Protein AF-M0NWG0-F1 (afdb_monomer_lite)

Secondary structure (DSSP, 8-state):
-EEEEE-TTSSEEEEEEE-TTS-EEEEEEE---SSS--EEEEEEESSHHHHHHHHHHHHHHHT--

Organism: NCBI:txid1230456

Foldseek 3Di:
DKDKWAAPVRQKIWIWDADPVQKIKIWIWGNDPDPDDTDIDMDIGNDPVVSVVVSVVVCVVVVID

Sequence (65 aa):
MITEWERSDGYATVRVRERGDGGFVARLDVMEQADDESAYERERFDEREAALDRAAAWREERNID

InterPro domains:
  IPR055965 Protein of unknown function DUF7543 [PF24399] (2-61)

Structure (mmCIF, N/CA/C/O backbone):
data_AF-M0NWG0-F1
#
_entry.id   AF-M0NWG0-F1
#
loop_
_atom_site.group_PDB
_atom_site.id
_atom_site.type_symbol
_atom_site.label_atom_id
_atom_site.label_alt_id
_atom_site.label_comp_id
_atom_site.label_asym_id
_atom_site.label_entity_id
_atom_site.label_seq_id
_atom_site.pdbx_PDB_ins_code
_atom_site.Cartn_x
_atom_site.Cartn_y
_atom_site.Cartn_z
_atom_site.occupancy
_atom_site.B_iso_or_equiv
_atom_site.auth_seq_id
_atom_site.auth_comp_id
_atom_site.auth_asym_id
_atom_site.auth_atom_id
_atom_site.pdbx_PDB_model_num
ATOM 1 N N . MET A 1 1 ? -1.252 6.881 8.385 1.00 86.12 1 MET A N 1
ATOM 2 C CA . MET A 1 1 ? -0.005 6.117 8.130 1.00 86.12 1 MET A CA 1
ATOM 3 C C . MET A 1 1 ? 0.262 5.952 6.627 1.00 86.12 1 MET A C 1
ATOM 5 O O . MET A 1 1 ? -0.686 5.988 5.847 1.00 86.12 1 MET A O 1
ATOM 9 N N . ILE A 1 2 ? 1.527 5.798 6.213 1.00 93.69 2 ILE A N 1
ATOM 10 C CA . ILE A 1 2 ? 1.944 5.475 4.833 1.00 93.69 2 ILE A CA 1
ATOM 11 C C . ILE A 1 2 ? 2.812 4.207 4.839 1.00 93.69 2 ILE A C 1
ATOM 13 O O . ILE A 1 2 ? 3.623 4.026 5.745 1.00 93.69 2 ILE A O 1
ATOM 17 N N . THR A 1 3 ? 2.634 3.345 3.842 1.00 95.94 3 THR A N 1
ATOM 18 C CA . THR A 1 3 ? 3.526 2.228 3.513 1.00 95.94 3 THR A CA 1
ATOM 19 C C . THR A 1 3 ? 3.809 2.277 2.013 1.00 95.94 3 THR A C 1
ATOM 21 O O . THR A 1 3 ? 2.891 2.521 1.233 1.00 95.94 3 THR A O 1
ATOM 24 N N . GLU A 1 4 ? 5.064 2.127 1.613 1.00 96.94 4 GLU A N 1
ATOM 25 C CA . GLU A 1 4 ? 5.510 2.307 0.232 1.00 96.94 4 GLU A CA 1
ATOM 26 C C . GLU A 1 4 ? 6.593 1.285 -0.101 1.00 96.94 4 GLU A C 1
ATOM 28 O O . GLU A 1 4 ? 7.380 0.917 0.772 1.00 96.94 4 GLU A O 1
ATOM 33 N N . TRP A 1 5 ? 6.584 0.841 -1.353 1.00 97.31 5 TRP A N 1
ATOM 34 C CA . TRP A 1 5 ? 7.494 -0.133 -1.934 1.00 97.31 5 TRP A CA 1
ATOM 35 C C . TRP A 1 5 ? 7.889 0.328 -3.327 1.00 97.31 5 TRP A C 1
ATOM 37 O O . TRP A 1 5 ? 7.058 0.865 -4.063 1.00 97.31 5 TRP A O 1
ATOM 47 N N . GLU A 1 6 ? 9.135 0.088 -3.699 1.00 94.88 6 GLU A N 1
ATOM 48 C CA . GLU A 1 6 ? 9.690 0.489 -4.985 1.00 94.88 6 GLU A CA 1
ATOM 49 C C . GLU A 1 6 ? 10.441 -0.689 -5.602 1.00 94.88 6 GLU A C 1
ATOM 51 O O . GLU A 1 6 ? 11.127 -1.442 -4.910 1.00 94.88 6 GLU A O 1
ATOM 56 N N . ARG A 1 7 ? 10.289 -0.872 -6.915 1.00 93.56 7 ARG A N 1
ATOM 57 C CA . ARG A 1 7 ? 11.054 -1.859 -7.673 1.00 93.56 7 ARG A CA 1
ATOM 58 C C . ARG A 1 7 ? 12.515 -1.446 -7.688 1.00 93.56 7 ARG A C 1
ATOM 60 O O . ARG A 1 7 ? 12.822 -0.266 -7.796 1.00 93.56 7 ARG A O 1
ATOM 67 N N . SER A 1 8 ? 13.430 -2.409 -7.674 1.00 91.69 8 SER A N 1
ATOM 68 C CA . SER A 1 8 ? 14.870 -2.122 -7.589 1.00 91.69 8 SER A CA 1
ATOM 69 C C . SER A 1 8 ? 15.436 -1.278 -8.740 1.00 91.69 8 SER A C 1
ATOM 71 O O . SER A 1 8 ? 16.545 -0.766 -8.626 1.00 91.69 8 SER A O 1
ATOM 73 N N . ASP A 1 9 ? 14.711 -1.146 -9.850 1.00 87.75 9 ASP A N 1
ATOM 74 C CA . ASP A 1 9 ? 15.093 -0.304 -10.984 1.00 87.75 9 ASP A CA 1
ATOM 75 C C . ASP A 1 9 ? 14.502 1.117 -10.942 1.00 87.75 9 ASP A C 1
ATOM 77 O O . ASP A 1 9 ? 14.779 1.910 -11.840 1.00 87.75 9 ASP A O 1
ATOM 81 N N . GLY A 1 10 ? 13.713 1.451 -9.915 1.00 88.81 10 GLY A N 1
ATOM 82 C CA . GLY A 1 10 ? 13.107 2.771 -9.720 1.00 88.81 10 GLY A CA 1
ATOM 83 C C . GLY A 1 10 ? 11.952 3.098 -10.671 1.00 88.81 10 GLY A C 1
ATOM 84 O O . GLY A 1 10 ? 11.477 4.232 -10.684 1.00 88.81 10 GLY A O 1
ATOM 85 N N . TYR A 1 11 ? 11.487 2.139 -11.478 1.00 88.81 11 TYR A N 1
ATOM 86 C CA . TYR A 1 11 ? 10.440 2.373 -12.478 1.00 88.81 11 TYR A CA 1
ATOM 87 C C . TYR A 1 11 ? 9.050 1.930 -12.039 1.00 88.81 11 TYR A C 1
ATOM 89 O O . TYR A 1 11 ? 8.096 2.142 -12.780 1.00 88.81 11 TYR A O 1
ATOM 97 N N . ALA A 1 12 ? 8.899 1.328 -10.861 1.00 92.00 12 ALA A N 1
ATOM 98 C CA . ALA A 1 12 ? 7.584 0.998 -10.337 1.00 92.00 12 ALA A CA 1
ATOM 99 C C . ALA A 1 12 ? 7.500 1.240 -8.834 1.00 92.00 12 ALA A C 1
ATOM 101 O O . ALA A 1 12 ? 8.379 0.824 -8.082 1.00 92.00 12 ALA A O 1
ATOM 102 N N . THR A 1 13 ? 6.413 1.864 -8.395 1.00 94.75 13 THR A N 1
ATOM 103 C CA . THR A 1 13 ? 6.151 2.158 -6.987 1.00 94.75 13 THR A CA 1
ATOM 104 C C . THR A 1 13 ? 4.741 1.720 -6.622 1.00 94.75 13 THR A C 1
ATOM 106 O O . THR A 1 13 ? 3.770 2.058 -7.303 1.00 94.75 13 THR A O 1
ATOM 109 N N . VAL A 1 14 ? 4.608 1.019 -5.498 1.00 96.69 14 VAL A N 1
ATOM 110 C CA . VAL A 1 14 ? 3.322 0.731 -4.860 1.00 96.69 14 VAL A CA 1
ATOM 111 C C . VAL A 1 14 ? 3.253 1.474 -3.540 1.00 96.69 14 VAL A C 1
ATOM 113 O O . VAL A 1 14 ? 4.181 1.441 -2.738 1.00 96.69 14 VAL A O 1
ATOM 116 N N . ARG A 1 15 ? 2.128 2.135 -3.275 1.00 97.69 15 ARG A N 1
ATOM 117 C CA . ARG A 1 15 ? 1.929 2.897 -2.042 1.00 97.69 15 ARG A CA 1
ATOM 118 C C . ARG A 1 15 ? 0.550 2.671 -1.463 1.00 97.69 15 ARG A C 1
ATOM 120 O O . ARG A 1 15 ? -0.454 2.873 -2.141 1.00 97.69 15 ARG A O 1
ATOM 127 N N . VAL A 1 16 ? 0.505 2.394 -0.165 1.00 97.56 16 VAL A N 1
ATOM 128 C CA . VAL A 1 16 ? -0.707 2.405 0.650 1.00 97.56 16 VAL A CA 1
ATOM 129 C C . VAL A 1 16 ? -0.683 3.602 1.593 1.00 97.56 16 VAL A C 1
ATOM 131 O O . VAL A 1 16 ? 0.285 3.836 2.318 1.00 97.56 16 VAL A O 1
ATOM 134 N N . ARG A 1 17 ? -1.762 4.384 1.610 1.00 97.19 17 ARG A N 1
ATOM 135 C CA . ARG A 1 17 ? -1.945 5.472 2.580 1.00 97.19 17 ARG A CA 1
ATOM 136 C C . ARG A 1 17 ? -3.301 5.402 3.254 1.00 97.19 17 ARG A C 1
ATOM 138 O O . ARG A 1 17 ? -4.315 5.188 2.598 1.00 97.19 17 ARG A O 1
ATOM 145 N N . GLU A 1 18 ? -3.304 5.682 4.543 1.00 95.75 18 GLU A N 1
ATOM 146 C CA . GLU A 1 18 ? -4.510 5.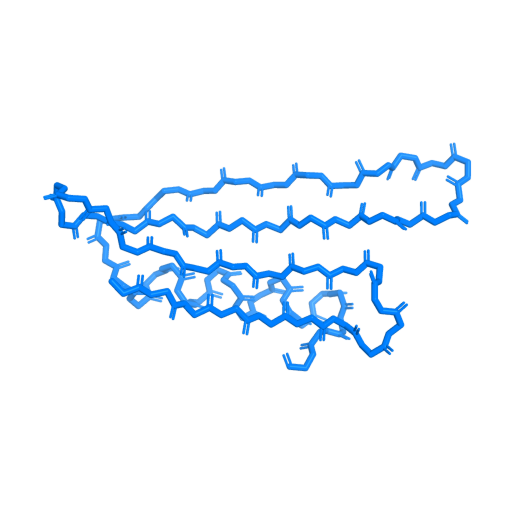976 5.311 1.00 95.75 18 GLU A CA 1
ATOM 147 C C . GLU A 1 18 ? -5.006 7.395 4.999 1.00 95.75 18 GLU A C 1
ATOM 149 O O . GLU A 1 18 ? -4.217 8.310 4.720 1.00 95.75 18 GLU A O 1
ATOM 154 N N . ARG A 1 19 ? -6.319 7.583 5.036 1.00 92.56 19 ARG A N 1
ATOM 155 C CA . ARG A 1 19 ? -6.999 8.866 4.871 1.00 92.56 19 ARG A CA 1
ATOM 156 C C . ARG A 1 19 ? -7.468 9.409 6.215 1.00 92.56 19 ARG A C 1
ATOM 158 O O . ARG A 1 19 ? -7.638 8.662 7.168 1.00 92.56 19 ARG A O 1
ATOM 165 N N . GLY A 1 20 ? -7.737 10.713 6.269 1.00 90.62 20 GLY A N 1
ATOM 166 C CA . GLY A 1 20 ? -8.279 11.353 7.476 1.00 90.62 20 GLY A CA 1
ATOM 167 C C . GLY A 1 20 ? -9.673 10.847 7.869 1.00 90.62 20 GLY A C 1
ATOM 168 O O . GLY A 1 20 ? -10.064 10.976 9.020 1.00 90.62 20 GLY A O 1
ATOM 169 N N . ASP A 1 21 ? -10.394 10.254 6.919 1.00 89.50 21 ASP A N 1
ATOM 170 C CA . ASP A 1 21 ? -11.699 9.605 7.071 1.00 89.50 21 ASP A CA 1
ATOM 171 C C . ASP A 1 21 ? -11.632 8.143 7.565 1.00 89.50 21 ASP A C 1
ATOM 173 O O . ASP A 1 21 ? -12.671 7.508 7.709 1.00 89.50 21 ASP A O 1
ATOM 177 N N . GLY A 1 22 ? -10.440 7.604 7.846 1.00 89.69 22 GLY A N 1
ATOM 178 C CA . GLY A 1 22 ? -10.253 6.234 8.351 1.00 89.69 22 GLY A CA 1
ATOM 179 C C . GLY A 1 22 ? -10.139 5.150 7.272 1.00 89.69 22 GLY A C 1
ATOM 180 O O . GLY A 1 22 ? -9.778 4.024 7.591 1.00 89.69 22 GLY A O 1
ATOM 181 N N . GLY A 1 23 ? -10.382 5.484 5.999 1.00 94.56 23 GLY A N 1
ATOM 182 C CA . GLY A 1 23 ? -10.168 4.578 4.865 1.00 94.56 23 GLY A CA 1
ATOM 183 C C . GLY A 1 23 ? -8.727 4.565 4.342 1.00 94.56 23 GLY A C 1
ATOM 184 O O . GLY A 1 23 ? -7.874 5.360 4.742 1.00 94.56 23 GLY A O 1
ATOM 185 N N . PHE A 1 24 ? -8.457 3.702 3.368 1.00 97.38 24 PHE A N 1
ATOM 186 C CA . PHE A 1 24 ? -7.140 3.462 2.781 1.00 97.38 24 PHE A CA 1
ATOM 187 C C . PHE A 1 24 ? -7.148 3.637 1.258 1.00 97.38 24 PHE A C 1
ATOM 189 O O . PHE A 1 24 ? -8.176 3.563 0.583 1.00 97.38 24 PHE A O 1
ATOM 196 N N . VAL A 1 25 ? -5.978 3.932 0.694 1.00 97.44 25 VAL A N 1
ATOM 197 C CA . VAL A 1 25 ? -5.755 4.021 -0.755 1.00 97.44 25 VAL A CA 1
ATOM 198 C C . VAL A 1 25 ? -4.512 3.252 -1.109 1.00 97.44 25 VAL A C 1
ATOM 200 O O . VAL A 1 25 ? -3.456 3.597 -0.582 1.00 97.44 25 VAL A O 1
ATOM 203 N N . ALA A 1 26 ? -4.635 2.313 -2.038 1.00 97.06 26 ALA A N 1
ATOM 204 C CA . ALA A 1 26 ? -3.506 1.696 -2.713 1.00 97.06 26 ALA A CA 1
ATOM 205 C C . ALA A 1 26 ? -3.308 2.384 -4.076 1.00 97.06 26 ALA A C 1
ATOM 207 O O . ALA A 1 26 ? -4.280 2.711 -4.763 1.00 97.06 26 ALA A O 1
ATOM 208 N N . ARG A 1 27 ? -2.060 2.656 -4.451 1.00 97.62 27 ARG A N 1
ATOM 209 C CA . ARG A 1 27 ? -1.675 3.196 -5.759 1.00 97.62 27 ARG A CA 1
ATOM 210 C C . ARG A 1 27 ? -0.513 2.386 -6.318 1.00 97.62 27 ARG A C 1
ATOM 212 O O . ARG A 1 27 ? 0.416 2.115 -5.562 1.00 97.62 27 ARG A O 1
ATOM 219 N N . LEU A 1 28 ? -0.566 2.093 -7.610 1.00 95.31 28 LEU A N 1
ATOM 220 C CA . LEU A 1 28 ? 0.540 1.593 -8.418 1.00 95.31 28 LEU A CA 1
ATOM 221 C C . LEU A 1 28 ? 0.905 2.670 -9.443 1.00 95.31 28 LEU A C 1
ATOM 223 O O . LEU A 1 28 ? 0.027 3.263 -10.075 1.00 95.31 28 LEU A O 1
ATOM 227 N N . ASP A 1 29 ? 2.195 2.938 -9.567 1.00 93.62 29 ASP A N 1
ATOM 228 C CA . ASP A 1 29 ? 2.771 3.862 -10.536 1.00 93.62 29 ASP A CA 1
ATOM 229 C C . ASP A 1 29 ? 3.906 3.130 -11.255 1.00 93.62 29 ASP A C 1
ATOM 231 O O .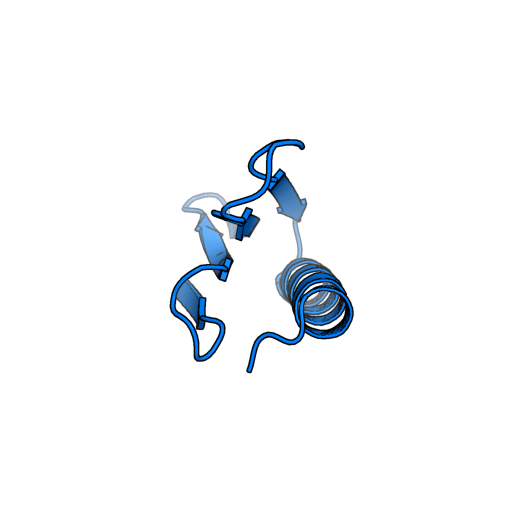 ASP A 1 29 ? 4.868 2.739 -10.598 1.00 93.62 29 ASP A O 1
ATOM 235 N N . VAL A 1 30 ? 3.765 2.869 -12.557 1.00 90.06 30 VAL A N 1
ATOM 236 C CA . VAL A 1 30 ? 4.776 2.192 -13.380 1.00 90.06 30 VAL A CA 1
ATOM 237 C C . VAL A 1 30 ? 5.185 3.103 -14.529 1.00 90.06 30 VAL A C 1
ATOM 239 O O . VAL A 1 30 ? 4.406 3.402 -15.435 1.00 90.06 30 VAL A O 1
ATOM 242 N N . MET A 1 31 ? 6.447 3.498 -14.509 1.00 84.69 31 MET A N 1
ATOM 243 C CA . MET A 1 31 ? 7.134 4.248 -15.548 1.00 84.69 31 MET A CA 1
ATOM 244 C C . MET A 1 31 ? 7.898 3.273 -16.458 1.00 84.69 31 MET A C 1
ATOM 246 O O . MET A 1 31 ? 9.121 3.302 -16.516 1.00 84.69 31 MET A O 1
ATOM 250 N N . GLU A 1 32 ? 7.224 2.348 -17.137 1.00 69.75 32 GLU A N 1
ATOM 251 C CA . GLU A 1 32 ? 7.927 1.442 -18.054 1.00 69.75 32 GLU A CA 1
ATOM 252 C C . GLU A 1 32 ? 8.398 2.220 -19.299 1.00 69.75 32 GLU A C 1
ATOM 254 O O . GLU A 1 32 ? 7.600 2.865 -19.976 1.00 69.75 32 GLU A O 1
ATOM 259 N N . GLN A 1 33 ? 9.705 2.206 -19.593 1.00 60.72 33 GLN A N 1
ATOM 260 C CA . GLN A 1 33 ? 10.254 2.739 -20.848 1.00 60.72 33 GLN A CA 1
ATOM 261 C C . GLN A 1 33 ? 10.031 1.729 -21.985 1.00 60.72 33 GLN A C 1
ATOM 263 O O . GLN A 1 33 ? 10.966 1.058 -22.419 1.00 60.72 33 GLN A O 1
ATOM 268 N N . ALA A 1 34 ? 8.799 1.599 -22.462 1.00 53.81 34 ALA A N 1
ATOM 269 C CA . ALA A 1 34 ? 8.487 0.914 -23.713 1.00 53.81 34 ALA A CA 1
ATOM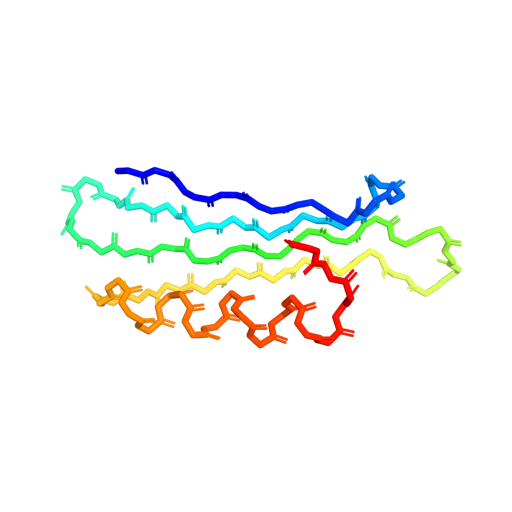 270 C C . ALA A 1 34 ? 7.349 1.655 -24.429 1.00 53.81 34 ALA A C 1
ATOM 272 O O . ALA A 1 34 ? 6.593 2.383 -23.793 1.00 53.81 34 ALA A O 1
ATOM 273 N N . ASP A 1 35 ? 7.240 1.492 -25.750 1.00 53.88 35 ASP A N 1
ATOM 274 C CA . ASP A 1 35 ? 6.264 2.183 -26.612 1.00 53.88 35 ASP A CA 1
ATOM 275 C C . ASP A 1 35 ? 4.779 1.958 -26.230 1.00 53.88 35 ASP A C 1
ATOM 277 O O . ASP A 1 35 ? 3.905 2.660 -26.737 1.00 53.88 35 ASP A O 1
ATOM 281 N N . ASP A 1 36 ? 4.495 1.045 -25.296 1.00 52.12 36 ASP A N 1
ATOM 282 C CA . ASP A 1 36 ? 3.172 0.756 -24.743 1.00 52.12 36 ASP A CA 1
ATOM 283 C C . ASP A 1 36 ? 3.093 1.170 -23.257 1.00 52.12 36 ASP A C 1
ATOM 285 O O . ASP A 1 36 ? 3.366 0.396 -22.347 1.00 52.12 36 ASP A O 1
ATOM 289 N N . GLU A 1 37 ? 2.714 2.435 -23.062 1.00 55.97 37 GLU A N 1
ATOM 290 C CA . GLU A 1 37 ? 1.965 3.018 -21.934 1.00 55.97 37 GLU A CA 1
ATOM 291 C C . GLU A 1 37 ? 2.480 2.843 -20.481 1.00 55.97 37 GLU A C 1
ATOM 293 O O . GLU A 1 37 ? 2.531 1.764 -19.896 1.00 55.97 37 GLU A O 1
ATOM 298 N N . SER A 1 38 ? 2.728 3.979 -19.815 1.00 68.94 38 SER A N 1
ATOM 299 C CA . SER A 1 38 ? 2.877 4.054 -18.356 1.00 68.94 38 SER A CA 1
ATOM 300 C C . SER A 1 38 ? 1.608 3.564 -17.646 1.00 68.94 38 SER A C 1
ATOM 302 O O . SER A 1 38 ? 0.530 4.114 -17.886 1.00 68.94 38 SER A O 1
ATOM 304 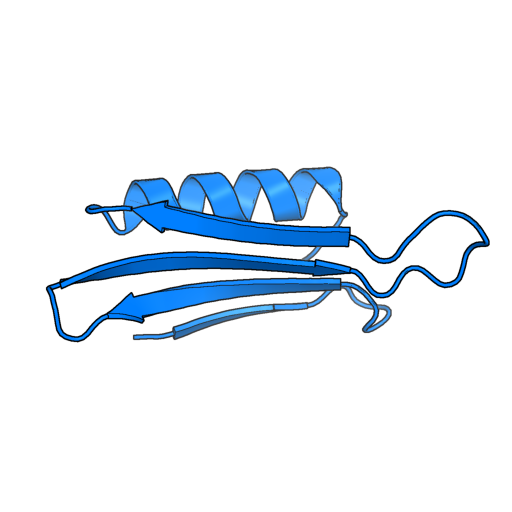N N . ALA A 1 39 ? 1.722 2.603 -16.726 1.00 81.44 39 ALA A N 1
ATOM 305 C CA . ALA A 1 39 ? 0.569 2.088 -15.989 1.00 81.44 39 ALA A CA 1
ATOM 306 C C . ALA A 1 39 ? 0.344 2.866 -14.684 1.00 81.44 39 ALA A C 1
ATOM 308 O O . ALA A 1 39 ? 1.221 2.957 -13.825 1.00 81.44 39 ALA A O 1
ATOM 309 N N . TYR A 1 40 ? -0.867 3.401 -14.521 1.00 88.44 40 TYR A N 1
ATOM 310 C CA . TYR A 1 40 ? -1.318 4.059 -13.299 1.00 88.44 40 TYR A CA 1
ATOM 311 C C . TYR A 1 40 ? -2.593 3.392 -12.790 1.00 88.44 40 TYR A C 1
ATOM 313 O O . TYR A 1 40 ? -3.627 3.426 -13.459 1.00 88.44 40 TYR A O 1
ATOM 321 N N . GLU A 1 41 ? -2.556 2.867 -11.567 1.00 92.88 41 GLU A N 1
ATOM 322 C CA . GLU A 1 41 ? -3.737 2.304 -10.910 1.00 92.88 41 GLU A CA 1
ATOM 323 C C . GLU A 1 41 ? -3.922 2.890 -9.511 1.00 92.88 41 GLU A C 1
ATOM 325 O O . GLU A 1 41 ? -2.972 3.190 -8.781 1.00 92.88 41 GLU A O 1
ATOM 330 N N . ARG A 1 42 ? -5.184 3.078 -9.118 1.00 95.56 42 ARG A N 1
ATOM 331 C CA . ARG A 1 42 ? -5.545 3.622 -7.808 1.00 95.56 42 ARG A CA 1
ATOM 332 C C . ARG A 1 42 ? -6.860 3.046 -7.319 1.00 95.56 42 ARG A C 1
ATOM 334 O O . ARG A 1 42 ? -7.905 3.282 -7.922 1.00 95.56 42 ARG A O 1
ATOM 341 N N . GLU A 1 43 ? -6.827 2.474 -6.124 1.00 96.94 43 GLU A N 1
ATOM 342 C CA . GLU A 1 43 ? -7.988 1.852 -5.491 1.00 96.94 43 GLU A CA 1
ATOM 343 C C . GLU A 1 43 ? -8.183 2.339 -4.054 1.00 96.94 43 GLU A C 1
ATOM 345 O O . GLU A 1 43 ? -7.255 2.826 -3.401 1.00 96.94 43 GLU A O 1
ATOM 350 N N . ARG A 1 44 ? -9.433 2.301 -3.586 1.00 97.00 44 ARG A N 1
ATOM 351 C CA . ARG A 1 44 ? -9.842 2.775 -2.259 1.00 97.00 44 ARG A CA 1
ATOM 352 C C . ARG A 1 44 ? -10.447 1.616 -1.489 1.00 97.00 44 ARG A C 1
ATOM 354 O O . ARG A 1 44 ? -11.225 0.867 -2.064 1.00 97.00 44 ARG A O 1
ATOM 361 N N . PHE A 1 45 ? -10.143 1.548 -0.203 1.00 96.62 45 PHE A N 1
ATOM 362 C CA . PHE A 1 45 ? -10.592 0.481 0.680 1.00 96.62 45 PHE A CA 1
ATOM 363 C C . PHE A 1 45 ? -11.035 1.075 2.008 1.00 96.62 45 PHE A C 1
ATOM 365 O O . PHE A 1 45 ? -10.464 2.070 2.453 1.00 96.62 45 PHE A O 1
ATOM 372 N N . ASP A 1 46 ? -12.020 0.459 2.646 1.00 95.62 46 ASP A N 1
ATOM 373 C CA . ASP A 1 46 ? -12.413 0.822 4.010 1.00 95.62 46 ASP A CA 1
ATOM 374 C C . ASP A 1 46 ? -11.480 0.173 5.044 1.00 95.62 46 ASP A C 1
ATOM 376 O O . ASP A 1 46 ? -11.253 0.718 6.121 1.00 95.62 46 ASP A O 1
ATOM 380 N N . GLU A 1 47 ? -10.857 -0.952 4.682 1.00 95.06 47 GLU A N 1
ATOM 381 C CA . GLU A 1 47 ? -9.999 -1.747 5.557 1.00 95.06 47 GLU A CA 1
ATOM 382 C C . GLU A 1 47 ? -8.534 -1.708 5.115 1.00 95.06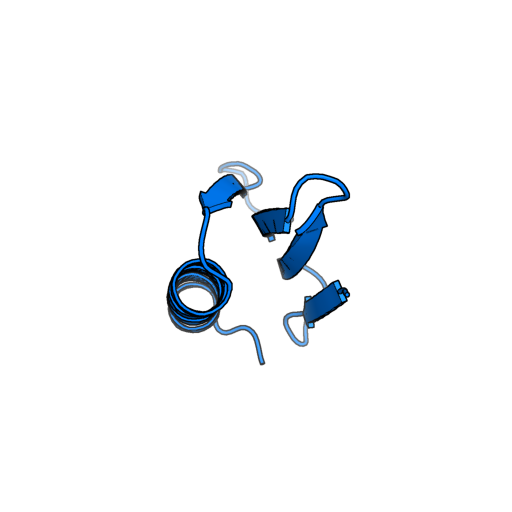 47 GLU A C 1
ATOM 384 O O . GLU A 1 47 ? -8.207 -1.762 3.924 1.00 95.06 47 GLU A O 1
ATOM 389 N N . ARG A 1 48 ? -7.625 -1.642 6.097 1.00 94.56 48 ARG A N 1
ATOM 390 C CA . ARG A 1 48 ? -6.179 -1.621 5.842 1.00 94.56 48 ARG A CA 1
ATOM 391 C C . ARG A 1 48 ? -5.703 -2.905 5.177 1.00 94.56 48 ARG A C 1
ATOM 393 O O . ARG A 1 48 ? -4.859 -2.837 4.293 1.00 94.56 48 ARG A O 1
ATOM 400 N N . GLU A 1 49 ? -6.210 -4.044 5.640 1.00 96.19 49 GLU A N 1
ATOM 401 C CA . GLU A 1 49 ? -5.825 -5.371 5.156 1.00 96.19 49 GLU A CA 1
ATOM 402 C C . GLU A 1 49 ? -6.131 -5.510 3.663 1.00 96.19 49 GLU A C 1
ATOM 404 O O . GLU A 1 49 ? -5.215 -5.744 2.888 1.00 96.19 49 GLU A O 1
ATOM 409 N N . ALA A 1 50 ? -7.344 -5.149 3.233 1.00 96.81 50 ALA A N 1
ATOM 410 C CA . ALA A 1 50 ? -7.714 -5.146 1.818 1.00 96.81 50 ALA A CA 1
ATOM 411 C C . ALA A 1 50 ? -6.806 -4.248 0.951 1.00 96.81 50 ALA A C 1
ATOM 413 O O . ALA A 1 50 ? -6.426 -4.616 -0.162 1.00 96.81 50 ALA A O 1
ATOM 414 N N . ALA A 1 51 ? -6.405 -3.077 1.463 1.00 96.94 51 ALA A N 1
ATOM 415 C CA . ALA A 1 51 ? -5.465 -2.208 0.754 1.00 96.94 51 ALA A CA 1
ATOM 416 C C . ALA A 1 51 ? -4.060 -2.819 0.639 1.00 96.94 51 ALA A C 1
ATOM 418 O O . ALA A 1 51 ? -3.367 -2.584 -0.353 1.00 96.94 51 ALA A O 1
ATOM 419 N N . LEU A 1 52 ? -3.630 -3.576 1.650 1.00 96.88 52 LEU A N 1
ATOM 420 C CA . LEU A 1 52 ? -2.352 -4.280 1.645 1.00 96.88 52 LEU A CA 1
ATOM 421 C C . LEU A 1 52 ? -2.375 -5.509 0.745 1.00 96.88 52 LE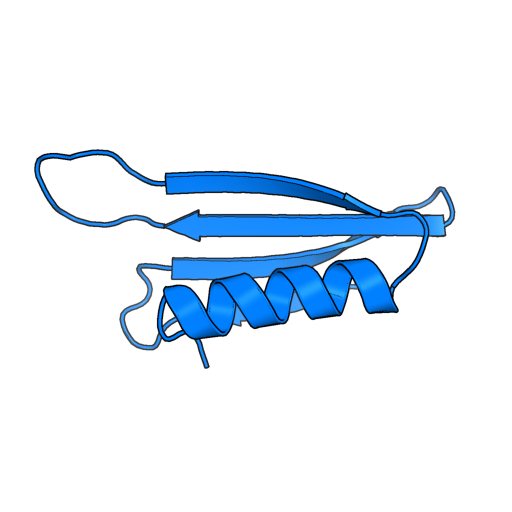U A C 1
ATOM 423 O O . LEU A 1 52 ? -1.398 -5.721 0.037 1.00 96.88 52 LEU A O 1
ATOM 427 N N . ASP A 1 53 ? -3.471 -6.260 0.717 1.00 97.75 53 ASP A N 1
ATOM 428 C CA . ASP A 1 53 ? -3.632 -7.405 -0.181 1.00 97.75 53 ASP A CA 1
ATOM 429 C C . ASP A 1 53 ? -3.570 -6.955 -1.636 1.00 97.75 53 ASP A C 1
ATOM 431 O O . ASP A 1 53 ? -2.858 -7.545 -2.453 1.00 97.75 53 ASP A O 1
ATOM 435 N N . ARG A 1 54 ? -4.237 -5.839 -1.963 1.00 97.56 54 ARG A N 1
ATOM 436 C CA . ARG A 1 54 ? -4.144 -5.277 -3.311 1.00 97.56 54 ARG A CA 1
ATOM 437 C C . ARG A 1 54 ? -2.730 -4.811 -3.644 1.00 97.56 54 ARG A C 1
ATOM 439 O O . ARG A 1 54 ? -2.247 -5.061 -4.746 1.00 97.56 54 ARG A O 1
ATOM 446 N N . ALA A 1 55 ? -2.056 -4.167 -2.691 1.00 96.75 55 ALA A N 1
ATOM 447 C CA . ALA A 1 55 ? -0.661 -3.779 -2.854 1.00 96.75 55 ALA A CA 1
ATOM 448 C C . ALA A 1 55 ? 0.252 -4.999 -3.059 1.00 96.75 55 ALA A C 1
ATOM 450 O O . ALA A 1 55 ? 1.119 -4.954 -3.924 1.00 96.75 55 ALA A O 1
ATOM 451 N N . ALA A 1 56 ? 0.040 -6.091 -2.323 1.00 96.81 56 ALA A N 1
ATOM 452 C CA . ALA A 1 56 ? 0.792 -7.333 -2.474 1.00 96.81 56 ALA A CA 1
ATOM 453 C C . ALA A 1 56 ? 0.582 -7.959 -3.860 1.00 96.81 56 ALA A C 1
ATOM 455 O O . ALA A 1 56 ? 1.558 -8.348 -4.495 1.00 96.81 56 ALA A O 1
ATOM 456 N N . ALA A 1 57 ? -0.654 -7.969 -4.368 1.00 96.94 57 ALA A N 1
ATOM 457 C CA . ALA A 1 57 ? -0.951 -8.457 -5.714 1.00 96.94 57 ALA A CA 1
ATOM 458 C C . ALA A 1 57 ? -0.204 -7.660 -6.800 1.00 96.94 57 ALA A C 1
ATOM 460 O O . ALA A 1 57 ? 0.415 -8.249 -7.683 1.00 96.94 57 ALA A O 1
ATOM 461 N N . TRP A 1 58 ? -0.199 -6.324 -6.719 1.00 95.88 58 TRP A N 1
ATOM 462 C CA . TRP A 1 58 ? 0.589 -5.501 -7.646 1.00 95.88 58 TRP A CA 1
ATOM 463 C C . TRP A 1 58 ? 2.088 -5.730 -7.501 1.00 95.88 58 TRP A C 1
ATOM 465 O O . TRP A 1 58 ? 2.808 -5.747 -8.499 1.00 95.88 58 TRP A O 1
ATOM 475 N N . ARG A 1 59 ? 2.569 -5.897 -6.267 1.00 94.75 59 ARG A N 1
ATOM 476 C CA . ARG A 1 59 ? 3.983 -6.163 -6.017 1.00 94.75 59 ARG A CA 1
ATOM 477 C C . ARG A 1 59 ? 4.427 -7.486 -6.629 1.00 94.75 59 ARG A C 1
ATOM 479 O O . ARG A 1 59 ? 5.494 -7.528 -7.231 1.00 94.75 59 ARG A O 1
ATOM 486 N N . GLU A 1 60 ? 3.604 -8.525 -6.540 1.00 94.69 60 GLU A N 1
ATOM 487 C CA . GLU A 1 60 ? 3.868 -9.814 -7.181 1.00 94.69 60 GLU A CA 1
ATOM 488 C C . GLU A 1 60 ? 3.861 -9.693 -8.712 1.00 94.69 60 GLU A C 1
ATOM 490 O O . GLU A 1 60 ? 4.833 -10.075 -9.361 1.00 94.69 60 GLU A O 1
ATOM 495 N N . GLU A 1 61 ? 2.825 -9.077 -9.291 1.00 91.75 61 GLU A N 1
ATOM 496 C CA . GLU A 1 61 ? 2.705 -8.904 -10.747 1.00 91.75 61 GLU A CA 1
ATOM 497 C C . GLU A 1 61 ? 3.879 -8.109 -11.339 1.00 91.75 61 GLU A C 1
ATOM 499 O O . GLU A 1 61 ? 4.396 -8.431 -12.411 1.00 91.75 61 GLU A O 1
ATOM 504 N N . ARG A 1 62 ? 4.325 -7.065 -10.632 1.00 89.06 62 ARG A N 1
ATOM 505 C CA . ARG A 1 62 ? 5.343 -6.121 -11.114 1.00 89.06 62 ARG A CA 1
ATOM 506 C C . ARG A 1 62 ? 6.743 -6.378 -10.561 1.00 89.06 62 ARG A C 1
ATOM 508 O O . ARG A 1 62 ? 7.649 -5.610 -10.882 1.00 89.06 62 ARG A O 1
ATOM 515 N N . ASN A 1 63 ? 6.934 -7.465 -9.807 1.00 91.00 63 ASN A N 1
ATOM 516 C CA . ASN A 1 63 ? 8.198 -7.836 -9.160 1.00 91.00 63 ASN A CA 1
ATOM 517 C C . ASN A 1 63 ? 8.783 -6.689 -8.306 1.00 91.00 63 ASN A C 1
ATOM 519 O O . ASN A 1 63 ? 9.932 -6.286 -8.484 1.00 91.00 63 ASN A O 1
ATOM 523 N N . ILE A 1 64 ? 7.966 -6.129 -7.412 1.00 90.00 64 ILE A N 1
ATOM 524 C CA . ILE A 1 64 ? 8.311 -5.022 -6.505 1.00 90.00 64 ILE A CA 1
ATOM 525 C C . ILE A 1 64 ? 8.592 -5.582 -5.098 1.00 90.00 64 ILE A C 1
ATOM 527 O O . ILE A 1 64 ? 7.759 -6.298 -4.529 1.00 90.00 64 ILE A O 1
ATOM 531 N N . ASP A 1 65 ? 9.746 -5.225 -4.529 1.00 86.50 65 ASP A N 1
ATOM 532 C CA . ASP A 1 65 ? 10.227 -5.714 -3.221 1.00 86.50 65 ASP A CA 1
ATOM 533 C C . ASP A 1 65 ? 9.459 -5.149 -2.018 1.00 86.50 65 ASP A C 1
ATOM 535 O O . ASP A 1 65 ? 8.688 -4.185 -2.197 1.00 86.50 65 ASP A O 1
#

Radius of gyration: 12.0 Å; chains: 1; bounding box: 28×21×35 Å

pLDDT: mean 90.04, std 11.49, range [52.12, 97.75]